Protein AF-A0A7K3VEX3-F1 (afdb_monomer_lite)

pLDDT: mean 84.49, std 10.79, range [52.34, 96.75]

Structure (mmCIF, N/CA/C/O backbone):
data_AF-A0A7K3VEX3-F1
#
_entry.id   AF-A0A7K3VEX3-F1
#
loop_
_atom_site.group_PDB
_atom_site.id
_atom_site.type_symbol
_atom_site.label_atom_id
_atom_site.label_alt_id
_atom_site.label_comp_id
_atom_site.label_asym_id
_atom_site.label_entity_id
_atom_site.label_seq_id
_atom_site.pdbx_PDB_ins_code
_atom_site.Cartn_x
_atom_site.Cartn_y
_atom_site.Cartn_z
_atom_site.occupancy
_atom_site.B_iso_or_equiv
_atom_site.auth_seq_id
_atom_site.auth_comp_id
_atom_site.auth_asym_id
_atom_site.auth_atom_id
_atom_site.pdbx_PDB_model_num
ATOM 1 N N . MET A 1 1 ? 8.985 3.594 -33.186 1.00 53.69 1 MET A N 1
ATOM 2 C CA . MET A 1 1 ? 10.029 3.891 -32.181 1.00 53.69 1 MET A CA 1
ATOM 3 C C . MET A 1 1 ? 10.703 2.579 -31.810 1.00 53.69 1 MET A C 1
ATOM 5 O O . MET A 1 1 ? 9.983 1.617 -31.576 1.00 53.69 1 MET A O 1
ATOM 9 N N . SER A 1 2 ? 12.033 2.470 -31.867 1.00 56.81 2 SER A N 1
ATOM 10 C CA . SER A 1 2 ? 12.725 1.210 -31.541 1.00 56.81 2 SER A CA 1
ATOM 11 C C . SER A 1 2 ? 13.085 1.210 -30.053 1.00 56.81 2 SER A C 1
ATOM 13 O O . SER A 1 2 ? 13.764 2.126 -29.602 1.00 56.81 2 SER A O 1
ATOM 15 N N . GLU A 1 3 ? 12.679 0.183 -29.300 1.00 59.84 3 GLU A N 1
ATOM 16 C CA . GLU A 1 3 ? 12.948 0.054 -27.851 1.00 59.84 3 GLU A CA 1
ATOM 17 C C . GLU A 1 3 ? 14.437 0.171 -27.473 1.00 59.84 3 GLU A C 1
ATOM 19 O O . GLU A 1 3 ? 14.759 0.444 -26.322 1.00 59.84 3 GLU A O 1
ATOM 24 N N . ARG A 1 4 ? 15.357 0.002 -28.435 1.00 62.94 4 ARG A N 1
ATOM 25 C CA . ARG A 1 4 ? 16.814 0.038 -28.226 1.00 62.94 4 ARG A CA 1
ATOM 26 C C . ARG A 1 4 ? 17.362 1.394 -27.774 1.00 62.94 4 ARG A C 1
ATOM 28 O O . ARG A 1 4 ? 18.504 1.445 -27.334 1.00 62.94 4 ARG A O 1
ATOM 35 N N . GLU A 1 5 ? 16.592 2.470 -27.909 1.00 77.81 5 GLU A N 1
ATOM 36 C CA . GLU A 1 5 ? 17.012 3.814 -27.486 1.00 77.81 5 GLU A CA 1
ATOM 37 C C . GLU A 1 5 ? 16.719 4.086 -26.003 1.00 77.81 5 GLU A C 1
ATOM 39 O O . GLU A 1 5 ? 17.314 4.988 -25.416 1.00 77.81 5 GLU A O 1
ATOM 44 N N . PHE A 1 6 ? 15.830 3.304 -25.383 1.00 84.12 6 PHE A N 1
ATOM 45 C CA . PHE A 1 6 ? 15.443 3.479 -23.987 1.00 84.12 6 PHE A CA 1
ATOM 46 C C . PHE A 1 6 ? 16.318 2.632 -23.069 1.00 84.12 6 PHE A C 1
ATOM 48 O O . PHE A 1 6 ? 16.495 1.431 -23.281 1.00 84.12 6 PHE A O 1
ATOM 55 N N . LEU A 1 7 ? 16.818 3.246 -21.996 1.00 85.75 7 LEU A N 1
ATOM 56 C CA . LEU A 1 7 ? 17.447 2.488 -20.927 1.00 85.75 7 LEU A CA 1
ATOM 57 C C . LEU A 1 7 ? 16.388 1.659 -20.213 1.00 85.75 7 LEU A C 1
ATOM 59 O O . LEU A 1 7 ? 15.381 2.185 -19.736 1.00 85.75 7 LEU A O 1
ATOM 63 N N . ARG A 1 8 ? 16.658 0.358 -20.122 1.00 88.06 8 ARG A N 1
ATOM 64 C CA . ARG A 1 8 ? 15.795 -0.635 -19.493 1.00 88.06 8 ARG A CA 1
ATOM 65 C C . ARG A 1 8 ? 16.453 -1.158 -18.220 1.00 88.06 8 ARG A C 1
ATOM 67 O O . ARG A 1 8 ? 17.520 -1.762 -18.277 1.00 88.06 8 ARG A O 1
ATOM 74 N N . ASN A 1 9 ? 15.804 -0.948 -17.083 1.00 85.19 9 ASN A N 1
ATOM 75 C CA . ASN A 1 9 ? 16.163 -1.576 -15.822 1.00 85.19 9 ASN A CA 1
ATOM 76 C C . ASN A 1 9 ? 15.477 -2.937 -15.775 1.00 85.19 9 ASN A C 1
ATOM 78 O O . ASN A 1 9 ? 14.284 -3.055 -15.467 1.00 85.19 9 ASN A O 1
ATOM 82 N N . GLU A 1 10 ? 16.234 -3.958 -16.161 1.00 80.38 10 GLU A N 1
ATOM 83 C CA . GLU A 1 10 ? 15.825 -5.333 -15.952 1.00 80.38 10 GLU A CA 1
ATOM 84 C C . GLU A 1 10 ? 15.970 -5.668 -14.473 1.00 80.38 10 GLU A C 1
ATOM 86 O O . GLU A 1 10 ? 17.038 -5.507 -13.890 1.00 80.38 10 GLU A O 1
ATOM 91 N N . ARG A 1 11 ? 14.884 -6.162 -13.880 1.00 81.75 11 ARG A N 1
ATOM 92 C CA . ARG A 1 11 ? 14.829 -6.544 -12.470 1.00 81.75 11 ARG A CA 1
ATOM 93 C C . ARG A 1 11 ? 14.748 -8.067 -12.344 1.00 81.75 11 ARG A C 1
ATOM 95 O O . ARG A 1 11 ? 13.666 -8.622 -12.119 1.00 81.75 11 ARG A O 1
ATOM 102 N N . PRO A 1 12 ? 15.848 -8.795 -12.627 1.00 82.69 12 PRO A N 1
ATOM 103 C CA . PRO A 1 12 ? 15.841 -10.246 -12.571 1.00 82.69 12 PRO A CA 1
ATOM 104 C C . PRO A 1 12 ? 15.587 -10.697 -11.134 1.00 82.69 12 PRO A C 1
ATOM 106 O O . PRO A 1 12 ? 16.166 -10.171 -10.192 1.00 82.69 12 PRO A O 1
ATOM 109 N N . ASN A 1 13 ? 14.734 -11.708 -10.980 1.00 87.00 13 ASN A N 1
ATOM 110 C CA . ASN A 1 13 ? 14.342 -12.272 -9.686 1.00 87.00 13 ASN A CA 1
ATOM 111 C C . ASN A 1 13 ? 13.552 -11.325 -8.765 1.00 87.00 13 ASN A C 1
ATOM 113 O O . ASN A 1 13 ? 13.341 -11.668 -7.606 1.00 87.00 13 ASN A O 1
ATOM 117 N N . GLU A 1 14 ? 13.056 -10.194 -9.274 1.00 90.25 14 GLU A N 1
ATOM 118 C CA . GLU A 1 14 ? 12.056 -9.395 -8.567 1.00 90.25 14 GLU A CA 1
ATOM 119 C C . GLU A 1 14 ? 10.636 -9.833 -8.934 1.00 90.25 14 GLU A C 1
ATOM 121 O O . GLU A 1 14 ? 10.325 -10.132 -10.095 1.00 90.25 14 GLU A O 1
ATOM 126 N N . TYR A 1 15 ? 9.769 -9.853 -7.924 1.00 91.06 15 TYR A N 1
ATOM 127 C CA . TYR A 1 15 ? 8.371 -10.233 -8.053 1.00 91.06 15 TYR A CA 1
ATOM 128 C C . TYR A 1 15 ? 7.490 -9.218 -7.329 1.00 91.06 15 TYR A C 1
ATOM 130 O O . TYR A 1 15 ? 7.780 -8.814 -6.206 1.00 91.06 15 TYR A O 1
ATOM 138 N N . GLU A 1 16 ? 6.392 -8.840 -7.971 1.00 90.31 16 GLU A N 1
ATOM 139 C CA . GLU A 1 16 ? 5.325 -8.061 -7.362 1.00 90.31 16 GLU A CA 1
ATOM 140 C C . GLU A 1 16 ? 4.365 -9.019 -6.656 1.00 90.31 16 GLU A C 1
ATOM 142 O O . GLU A 1 16 ? 3.871 -9.987 -7.252 1.00 90.31 16 GLU A O 1
ATOM 147 N N . LEU A 1 17 ? 4.092 -8.719 -5.389 1.00 93.19 17 LEU A N 1
ATOM 148 C CA . LEU A 1 17 ? 3.137 -9.432 -4.558 1.00 93.19 17 LEU A CA 1
ATOM 149 C C . LEU A 1 17 ? 1.992 -8.486 -4.208 1.00 93.19 17 LEU A C 1
ATOM 151 O O . LEU A 1 17 ? 2.225 -7.356 -3.781 1.00 93.19 17 LEU A O 1
ATOM 155 N N . ARG A 1 18 ? 0.756 -8.956 -4.369 1.00 94.00 18 ARG A N 1
ATOM 156 C CA . ARG A 1 18 ? -0.440 -8.253 -3.906 1.00 94.00 18 ARG A CA 1
ATOM 157 C C . ARG A 1 18 ? -1.177 -9.120 -2.906 1.00 94.00 18 ARG A C 1
ATOM 159 O O . ARG A 1 18 ? -1.497 -10.272 -3.211 1.00 94.00 18 ARG A O 1
ATOM 166 N N . PHE A 1 19 ? -1.470 -8.531 -1.756 1.00 91.69 19 PHE A N 1
ATOM 167 C CA . PHE A 1 19 ? -2.264 -9.143 -0.707 1.00 91.69 19 PHE A CA 1
ATOM 168 C C . PHE A 1 19 ? -3.483 -8.276 -0.422 1.00 91.69 19 PHE A C 1
ATOM 170 O O . PHE A 1 19 ? -3.388 -7.049 -0.455 1.00 91.69 19 PHE A O 1
ATOM 177 N N . SER A 1 20 ? -4.590 -8.927 -0.097 1.00 91.00 20 SER A N 1
ATOM 178 C CA . SER A 1 20 ? -5.709 -8.309 0.600 1.00 91.00 20 SER A CA 1
ATOM 179 C C . SER A 1 20 ? -5.664 -8.781 2.045 1.00 91.00 20 SER A C 1
ATOM 181 O O . SER A 1 20 ? -5.518 -9.981 2.304 1.00 91.00 20 SER A O 1
ATOM 183 N N . VAL A 1 21 ? -5.760 -7.832 2.970 1.00 87.81 21 VAL A N 1
ATOM 184 C CA . VAL A 1 21 ? -5.745 -8.084 4.410 1.00 87.81 21 VAL A CA 1
ATOM 185 C C . VAL A 1 21 ? -7.037 -7.535 4.991 1.00 87.81 21 VAL A C 1
ATOM 187 O O . VAL A 1 21 ? -7.375 -6.376 4.765 1.00 87.81 21 VAL A O 1
ATOM 190 N N . GLU A 1 22 ? -7.754 -8.378 5.720 1.00 90.19 22 GLU A N 1
ATOM 191 C CA . GLU A 1 22 ? -8.946 -8.009 6.472 1.00 90.19 22 GLU A CA 1
ATOM 192 C C . GLU A 1 22 ? -8.682 -8.255 7.957 1.00 90.19 22 GLU A C 1
ATOM 194 O O . GLU A 1 22 ? -8.260 -9.345 8.365 1.00 90.19 22 GLU A O 1
ATOM 199 N N . GLY A 1 23 ? -8.934 -7.234 8.767 1.00 87.44 23 GLY A N 1
ATOM 200 C CA . GLY A 1 23 ? -8.713 -7.271 10.203 1.00 87.44 23 GLY A CA 1
ATOM 201 C C . GLY A 1 23 ? -9.529 -6.219 10.937 1.00 87.44 23 GLY A C 1
ATOM 202 O O . GLY A 1 23 ? -10.347 -5.515 10.345 1.00 87.44 23 GLY A O 1
ATOM 203 N N . GLN A 1 24 ? -9.307 -6.130 12.240 1.00 87.81 24 GLN A N 1
ATOM 204 C CA . GLN A 1 24 ? -9.900 -5.126 13.113 1.00 87.81 24 GLN A CA 1
ATOM 205 C C . GLN A 1 24 ? -8.809 -4.346 13.837 1.00 87.81 24 GLN A C 1
ATOM 207 O O . GLN A 1 24 ? -7.763 -4.887 14.191 1.00 87.81 24 GLN A O 1
ATOM 212 N N . VAL A 1 25 ? -9.110 -3.077 14.094 1.00 85.12 25 VAL A N 1
ATOM 213 C CA . VAL A 1 25 ? -8.376 -2.229 15.030 1.00 85.12 25 VAL A CA 1
ATOM 214 C C . VAL A 1 25 ? -9.303 -1.929 16.202 1.00 85.12 25 VAL A C 1
ATOM 216 O O . VAL A 1 25 ? -10.486 -1.628 16.017 1.00 85.12 25 VAL A O 1
ATOM 219 N N . ARG A 1 26 ? -8.775 -2.005 17.417 1.00 86.88 26 ARG A N 1
ATOM 220 C CA . ARG A 1 26 ? -9.454 -1.688 18.663 1.00 86.88 26 ARG A CA 1
ATOM 221 C C . ARG A 1 26 ? -8.786 -0.485 19.305 1.00 86.88 26 ARG A C 1
ATOM 223 O O . ARG A 1 26 ? -7.756 -0.577 19.960 1.00 86.88 26 ARG A O 1
ATOM 230 N N . LEU A 1 27 ? -9.462 0.650 19.212 1.00 84.50 27 LEU A N 1
ATOM 231 C CA . LEU A 1 27 ? -9.040 1.872 19.882 1.00 84.50 27 LEU A CA 1
ATOM 232 C C . LEU A 1 27 ? -9.853 2.108 21.149 1.00 84.50 27 LEU A C 1
ATOM 234 O O . LEU A 1 27 ? -11.042 1.799 21.224 1.00 84.50 27 LEU A O 1
ATOM 238 N N . THR A 1 28 ? -9.205 2.707 22.143 1.00 88.25 28 THR A N 1
ATOM 239 C CA . THR A 1 28 ? -9.888 3.299 23.294 1.00 88.25 28 THR A CA 1
ATOM 240 C C . THR A 1 28 ? -9.751 4.808 23.204 1.00 88.25 28 THR A C 1
ATOM 242 O O . THR A 1 28 ? -8.639 5.331 23.247 1.00 88.25 28 THR A O 1
ATOM 245 N N . VAL A 1 29 ? -10.879 5.507 23.103 1.00 89.00 29 VAL A N 1
ATOM 246 C CA . VAL A 1 29 ? -10.928 6.972 23.066 1.00 89.00 29 VAL A CA 1
ATOM 247 C C . VAL A 1 29 ? -11.437 7.519 24.393 1.00 89.00 29 VAL A C 1
ATOM 249 O O . VAL A 1 29 ? -12.234 6.884 25.085 1.00 89.00 29 VAL A O 1
ATOM 252 N N . LYS A 1 30 ? -10.962 8.708 24.762 1.00 93.31 30 LYS A N 1
ATOM 253 C CA . LYS A 1 30 ? -11.533 9.474 25.870 1.00 93.31 30 LYS A CA 1
ATOM 254 C C . LYS A 1 30 ? -12.612 10.386 25.299 1.00 93.31 30 LYS A C 1
ATOM 256 O O . LYS A 1 30 ? -12.301 11.233 24.473 1.00 93.31 30 LYS A O 1
ATOM 261 N N . ALA A 1 31 ? -13.842 10.217 25.763 1.00 94.88 31 ALA A N 1
ATOM 262 C CA . ALA A 1 31 ? -14.992 11.002 25.336 1.00 94.88 31 ALA A CA 1
ATOM 263 C C . ALA A 1 31 ? -15.856 11.362 26.546 1.00 94.88 31 ALA A C 1
ATOM 265 O O . ALA A 1 31 ? -15.868 10.640 27.548 1.00 94.88 31 ALA A O 1
ATOM 266 N N . GLU A 1 32 ? -16.583 12.469 26.450 1.00 95.50 32 GLU A N 1
ATOM 267 C CA . GLU A 1 32 ? -17.451 12.951 27.531 1.00 95.50 32 GLU A CA 1
ATOM 268 C C . GLU A 1 32 ? -18.802 12.218 27.560 1.00 95.50 32 GLU A C 1
ATOM 270 O O . GLU A 1 32 ? -19.508 12.223 28.569 1.00 95.50 32 GLU A O 1
ATOM 275 N N . SER A 1 33 ? -19.161 11.549 26.459 1.00 96.75 33 SER A N 1
ATOM 276 C CA . SER A 1 33 ? -20.370 10.736 26.325 1.00 96.75 33 SER A CA 1
ATOM 277 C C . SER A 1 33 ? -20.221 9.668 25.233 1.00 96.75 33 SER A C 1
ATOM 279 O O . SER A 1 33 ? -19.271 9.681 24.450 1.00 96.75 33 SER A O 1
ATOM 281 N N . LEU A 1 34 ? -21.18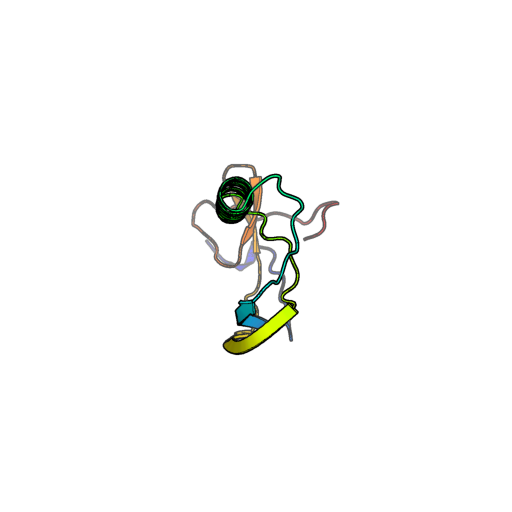5 8.742 25.151 1.00 95.81 34 LEU A N 1
ATOM 282 C CA . LEU A 1 34 ? -21.241 7.757 24.062 1.00 95.81 34 LEU A CA 1
ATOM 283 C C . LEU A 1 34 ? -21.452 8.424 22.694 1.00 95.81 34 LEU A C 1
ATOM 285 O O . LEU A 1 34 ? -20.887 7.976 21.700 1.00 95.81 34 LEU A O 1
ATOM 289 N N . GLU A 1 35 ? -22.255 9.486 22.644 1.00 96.44 35 GLU A N 1
ATOM 290 C CA . GLU A 1 35 ? -22.523 10.226 21.409 1.00 96.44 35 GLU A CA 1
ATOM 291 C C . GLU A 1 35 ? -21.256 10.924 20.894 1.00 96.44 35 GLU A C 1
ATOM 293 O O . GLU A 1 35 ? -20.932 10.813 19.713 1.00 96.44 35 GLU A O 1
ATOM 298 N N . ASP A 1 36 ? -20.487 11.536 21.799 1.00 95.25 36 ASP A N 1
ATOM 299 C CA . ASP A 1 36 ? -19.172 12.120 21.508 1.00 95.25 36 ASP A CA 1
ATOM 300 C C . ASP A 1 36 ? -18.177 11.051 21.011 1.00 95.25 36 ASP A C 1
ATOM 302 O O . ASP A 1 36 ? -17.557 11.214 19.961 1.00 95.25 36 ASP A O 1
ATOM 306 N N . ALA A 1 37 ? -18.116 9.885 21.667 1.00 94.19 37 ALA A N 1
ATOM 307 C CA . ALA A 1 37 ? -17.276 8.772 21.213 1.00 94.19 37 ALA A CA 1
ATOM 308 C C . ALA A 1 37 ? -17.639 8.289 19.794 1.00 94.19 37 ALA A C 1
ATOM 310 O O . ALA A 1 37 ? -16.753 8.002 18.989 1.00 94.19 37 ALA A O 1
ATOM 311 N N . MET A 1 38 ? -18.935 8.214 19.464 1.00 92.12 38 MET A N 1
ATOM 312 C CA . MET A 1 38 ? -19.395 7.834 18.123 1.00 92.12 38 MET A CA 1
ATOM 313 C C . MET A 1 38 ? -19.059 8.893 17.068 1.00 92.12 38 MET A C 1
ATOM 315 O O . MET A 1 38 ? -18.721 8.532 15.939 1.00 92.12 38 MET A O 1
ATOM 319 N N . ALA A 1 39 ? -19.156 10.179 17.412 1.00 92.12 39 ALA A N 1
ATOM 320 C CA . ALA A 1 39 ? -18.781 11.268 16.517 1.00 92.12 39 ALA A CA 1
ATOM 321 C C . ALA A 1 39 ? -17.277 11.232 16.202 1.00 92.12 39 ALA A C 1
ATOM 323 O O . ALA A 1 39 ? -16.901 11.282 15.031 1.00 92.12 39 ALA A O 1
ATOM 324 N N . GLN A 1 40 ? -16.435 11.043 17.224 1.00 89.12 40 GLN A N 1
ATOM 325 C CA . GLN A 1 40 ? -14.987 10.892 17.056 1.00 89.12 40 GLN A CA 1
ATOM 326 C C . GLN A 1 40 ? -14.633 9.661 16.209 1.00 89.12 40 GLN A C 1
ATOM 328 O O . GLN A 1 40 ? -13.836 9.766 15.281 1.00 89.12 40 GLN A O 1
ATOM 333 N N . ALA A 1 41 ? -15.265 8.511 16.466 1.00 88.38 41 ALA A N 1
ATOM 334 C CA . ALA A 1 41 ? -15.020 7.292 15.695 1.00 88.38 41 ALA A CA 1
ATOM 335 C C . ALA A 1 41 ? -15.375 7.442 14.205 1.00 88.38 41 ALA A C 1
ATOM 337 O O . ALA A 1 41 ? -14.673 6.904 13.357 1.00 88.38 41 ALA A O 1
ATOM 338 N N . ARG A 1 42 ? -16.445 8.176 13.870 1.00 87.62 42 ARG A N 1
ATOM 339 C CA . ARG A 1 42 ? -16.811 8.448 12.469 1.00 87.62 42 ARG A CA 1
ATOM 340 C C . ARG A 1 42 ? -15.799 9.354 11.780 1.00 87.62 42 ARG A C 1
ATOM 342 O O . ARG A 1 42 ? -15.399 9.043 10.668 1.00 87.62 42 ARG A O 1
ATOM 349 N N . ALA A 1 43 ? -15.349 10.409 12.459 1.00 86.44 43 ALA A N 1
ATOM 350 C CA . ALA A 1 43 ? -14.333 11.308 11.917 1.00 86.44 43 ALA A CA 1
ATOM 351 C C . ALA A 1 43 ? -13.031 10.563 11.566 1.00 86.44 43 ALA A C 1
ATOM 353 O O . ALA A 1 43 ? -12.437 10.832 10.530 1.00 86.44 43 ALA A O 1
ATOM 354 N N . MET A 1 44 ? -12.639 9.571 12.373 1.00 80.06 44 MET A N 1
ATOM 355 C CA . MET A 1 44 ? -11.456 8.742 12.104 1.00 80.06 44 MET A CA 1
ATOM 356 C C . MET A 1 44 ? -11.587 7.861 10.851 1.00 80.06 44 MET A C 1
ATOM 358 O O . MET A 1 44 ? -10.573 7.511 10.266 1.00 80.06 44 MET A O 1
ATOM 362 N N . VAL A 1 45 ? -12.805 7.477 10.444 1.00 76.25 45 VAL A N 1
ATOM 363 C CA . VAL A 1 45 ? -13.051 6.677 9.223 1.00 76.25 45 VAL A CA 1
ATOM 364 C C . VAL A 1 45 ? -12.940 7.513 7.953 1.00 76.25 45 VAL A C 1
ATOM 366 O O . VAL A 1 45 ? -12.569 6.976 6.913 1.00 76.25 45 VAL A O 1
ATOM 369 N N . ASP A 1 46 ? -13.241 8.807 8.038 1.00 72.50 46 ASP A N 1
ATOM 370 C CA . ASP A 1 46 ? -13.218 9.710 6.885 1.00 72.50 46 ASP A CA 1
ATOM 371 C C . ASP A 1 46 ? -11.810 10.265 6.593 1.00 72.50 46 ASP A C 1
ATOM 373 O O . ASP A 1 46 ? -11.537 10.721 5.481 1.00 72.50 46 ASP A O 1
ATOM 377 N N . GLU A 1 47 ? -10.899 10.220 7.567 1.00 66.81 47 GLU A N 1
ATOM 378 C CA . GLU A 1 47 ? -9.484 10.501 7.347 1.00 66.81 47 GLU A CA 1
ATOM 379 C C . GLU A 1 47 ? -8.832 9.244 6.744 1.00 66.81 47 GLU A C 1
ATOM 381 O O . GLU A 1 47 ? -8.519 8.295 7.456 1.00 66.81 47 GLU A O 1
ATOM 386 N N . ASP A 1 48 ? -8.615 9.238 5.419 1.00 55.59 48 ASP A N 1
ATOM 387 C CA . ASP A 1 48 ? -7.942 8.176 4.628 1.00 55.59 48 ASP A CA 1
ATOM 388 C C . ASP A 1 48 ? -6.553 7.742 5.171 1.00 55.59 48 ASP A C 1
ATOM 390 O O . ASP A 1 48 ? -5.923 6.821 4.647 1.00 55.59 48 ASP A O 1
ATOM 394 N N . ASP A 1 49 ? -6.065 8.384 6.231 1.00 52.34 49 ASP A N 1
ATOM 395 C CA . ASP A 1 49 ? -4.836 8.076 6.950 1.00 52.34 49 ASP A CA 1
ATOM 396 C C . ASP A 1 49 ? -5.122 7.094 8.100 1.00 52.34 49 ASP A C 1
ATOM 398 O O . ASP A 1 49 ? -4.870 7.343 9.280 1.00 52.34 49 ASP A O 1
ATOM 402 N N . PHE A 1 50 ? -5.652 5.920 7.753 1.00 55.69 50 PHE A N 1
ATOM 403 C CA . PHE A 1 50 ? -5.899 4.827 8.698 1.00 55.69 50 PHE A CA 1
ATOM 404 C C . PHE A 1 50 ? -4.585 4.109 9.076 1.00 55.69 50 PHE A C 1
ATOM 406 O O . PHE A 1 50 ? -4.506 2.882 9.048 1.00 55.69 50 PHE A O 1
ATOM 413 N N . GLY A 1 51 ? -3.536 4.881 9.405 1.00 55.62 51 GLY A N 1
ATOM 414 C CA . GLY A 1 51 ? -2.159 4.478 9.743 1.00 55.62 51 GLY A CA 1
ATOM 415 C C . GLY A 1 51 ? -2.024 3.670 11.039 1.00 55.62 51 GLY A C 1
ATOM 416 O O . GLY A 1 51 ? -1.044 3.801 11.770 1.00 55.62 51 GLY A O 1
ATOM 417 N N . LEU A 1 52 ? -3.032 2.861 11.338 1.00 62.66 52 LEU A N 1
ATOM 418 C CA . LEU A 1 52 ? -3.150 2.001 12.494 1.00 62.66 52 LEU A CA 1
ATOM 419 C C . LEU A 1 52 ? -2.855 0.566 12.068 1.00 62.66 52 LEU A C 1
ATOM 421 O O . LEU A 1 52 ? -3.420 0.045 11.105 1.00 62.66 52 LEU A O 1
ATOM 425 N N . GLU A 1 53 ? -1.955 -0.073 12.805 1.00 70.88 53 GLU A N 1
ATOM 426 C CA . GLU A 1 53 ? -1.694 -1.499 12.664 1.00 70.88 53 GLU A CA 1
ATOM 427 C C . GLU A 1 53 ? -2.944 -2.292 13.080 1.00 70.88 53 GLU A C 1
ATOM 429 O O . GLU A 1 53 ? -3.641 -1.931 14.029 1.00 70.88 53 GLU A 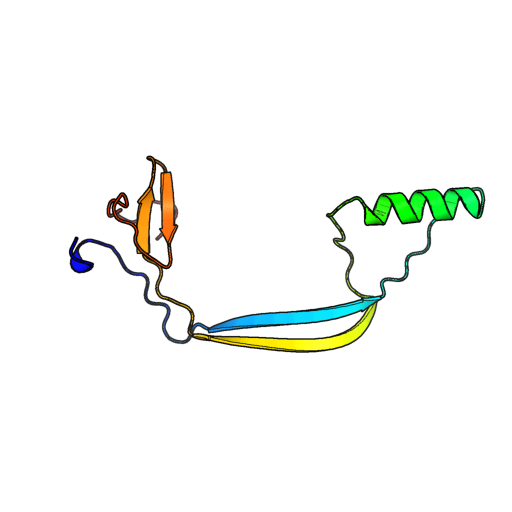O 1
ATOM 434 N N . LEU A 1 54 ? -3.252 -3.365 12.347 1.00 79.62 54 LEU A N 1
ATOM 435 C CA . LEU A 1 54 ? -4.357 -4.260 12.690 1.00 79.62 54 LEU A CA 1
ATOM 436 C C . LEU A 1 54 ? -4.006 -5.030 13.966 1.00 79.62 54 LEU A C 1
ATOM 438 O O . LEU A 1 54 ? -2.996 -5.733 13.992 1.00 79.62 54 LEU A O 1
ATOM 442 N N . ASP A 1 55 ? -4.857 -4.941 14.989 1.00 81.25 55 ASP A N 1
ATOM 443 C CA . ASP A 1 55 ? -4.691 -5.709 16.228 1.00 81.25 55 ASP A CA 1
ATOM 444 C C . ASP A 1 55 ? -4.951 -7.198 15.982 1.00 81.25 55 ASP A C 1
ATOM 446 O O . ASP A 1 55 ? -4.195 -8.062 16.423 1.00 81.25 55 ASP A O 1
ATOM 450 N N . ASP A 1 56 ? -6.022 -7.483 15.238 1.00 81.56 56 ASP A N 1
ATOM 451 C CA . ASP A 1 56 ? -6.442 -8.828 14.872 1.00 81.56 56 ASP A CA 1
ATOM 452 C C . ASP A 1 56 ? -6.579 -8.921 13.349 1.00 81.56 56 ASP A C 1
ATOM 454 O O . ASP A 1 56 ? -7.311 -8.148 12.725 1.00 81.56 56 ASP A O 1
ATOM 458 N N . VAL A 1 57 ? -5.907 -9.899 12.740 1.00 84.94 57 VAL A N 1
ATOM 459 C CA . VAL A 1 57 ? -6.018 -10.195 11.305 1.00 84.94 57 VAL A CA 1
ATOM 460 C C . VAL A 1 57 ? -6.812 -11.481 11.125 1.00 84.94 57 VAL A C 1
ATOM 462 O O . VAL A 1 57 ? -6.378 -12.555 11.542 1.00 84.94 57 VAL A O 1
ATOM 465 N N . PHE A 1 58 ? -7.975 -11.387 10.483 1.00 86.50 58 PHE A N 1
ATOM 466 C CA . PHE A 1 58 ? -8.863 -12.537 10.279 1.00 86.50 58 PHE A CA 1
ATOM 467 C C . PHE A 1 58 ? -8.597 -13.238 8.958 1.00 86.50 58 PHE A C 1
ATOM 469 O O . PHE A 1 58 ? -8.705 -14.461 8.860 1.00 86.50 58 PHE A O 1
ATOM 476 N N . HIS A 1 59 ? -8.265 -12.459 7.930 1.00 87.75 59 HIS A N 1
ATOM 477 C CA . HIS A 1 59 ? -8.060 -12.985 6.597 1.00 87.75 59 HIS A CA 1
ATOM 478 C C . HIS A 1 59 ? -6.864 -12.318 5.934 1.00 87.75 59 HIS A C 1
ATOM 480 O O . HIS A 1 59 ? -6.787 -11.098 5.816 1.00 87.75 59 HIS A O 1
ATOM 486 N N . VAL A 1 60 ? -5.942 -13.152 5.460 1.00 88.31 60 VAL A N 1
ATOM 487 C CA . VAL A 1 60 ? -4.868 -12.737 4.564 1.00 88.31 60 VAL A CA 1
ATOM 488 C C . VAL A 1 60 ? -4.993 -13.567 3.309 1.00 88.31 60 VAL A C 1
ATOM 490 O O . VAL A 1 60 ? -4.943 -14.799 3.354 1.00 88.31 60 VAL A O 1
ATOM 493 N N . LYS A 1 61 ? -5.135 -12.888 2.179 1.00 91.88 61 LYS A N 1
ATOM 494 C CA . LYS A 1 61 ? -5.226 -13.529 0.877 1.00 91.88 61 LYS A CA 1
ATOM 495 C C . LYS A 1 61 ? -4.121 -13.025 -0.022 1.00 91.88 61 LYS A C 1
ATOM 497 O O . LYS A 1 61 ? -3.938 -11.823 -0.182 1.00 91.88 61 LYS A O 1
ATOM 502 N N . VAL A 1 62 ? -3.426 -13.958 -0.661 1.00 94.00 62 VAL A N 1
ATOM 503 C CA . VAL A 1 62 ? -2.560 -13.631 -1.792 1.00 94.00 62 VAL A CA 1
ATOM 504 C C . VAL A 1 62 ? -3.445 -13.461 -3.019 1.00 94.00 62 VAL A C 1
ATOM 506 O O . VAL A 1 62 ? -4.033 -14.429 -3.501 1.00 94.00 62 VAL A O 1
ATOM 509 N N . ASP A 1 63 ? -3.552 -12.240 -3.527 1.00 93.19 63 ASP A N 1
ATOM 510 C CA . ASP A 1 63 ? -4.334 -11.967 -4.734 1.00 93.19 63 ASP A CA 1
ATOM 511 C C . ASP A 1 63 ? -3.513 -12.188 -5.995 1.00 93.19 63 ASP A C 1
ATOM 513 O O . ASP A 1 63 ? -4.037 -12.626 -7.021 1.00 93.19 63 ASP A O 1
ATOM 517 N N . ARG A 1 64 ? -2.219 -11.854 -5.944 1.00 91.69 64 ARG A N 1
ATOM 518 C CA . ARG A 1 64 ? -1.349 -11.938 -7.113 1.00 91.69 64 ARG A CA 1
ATOM 519 C C . ARG A 1 64 ? 0.110 -12.106 -6.728 1.00 91.69 64 ARG A C 1
ATOM 521 O O . ARG A 1 64 ? 0.620 -11.386 -5.878 1.00 91.69 64 ARG A O 1
ATOM 528 N N . VAL A 1 65 ? 0.787 -12.988 -7.456 1.00 94.38 65 VAL A N 1
ATOM 529 C CA . VAL A 1 65 ? 2.247 -13.068 -7.523 1.00 94.38 65 VAL A CA 1
ATOM 530 C C . VAL A 1 65 ? 2.632 -13.020 -8.992 1.00 94.38 65 VAL A C 1
ATOM 532 O O . VAL A 1 65 ? 2.151 -13.832 -9.783 1.00 94.38 65 VAL A O 1
ATOM 535 N N . ARG A 1 66 ? 3.465 -12.059 -9.390 1.00 91.88 66 ARG A N 1
ATOM 536 C CA . ARG A 1 66 ? 3.983 -11.990 -10.763 1.00 91.88 66 ARG A CA 1
ATOM 537 C C . ARG A 1 66 ? 5.420 -11.511 -10.789 1.00 91.88 66 ARG A C 1
ATOM 539 O O . ARG A 1 66 ? 5.850 -10.796 -9.896 1.00 91.88 66 ARG A O 1
ATOM 546 N N . LYS A 1 67 ? 6.147 -11.864 -11.847 1.00 90.44 67 LYS A N 1
ATOM 547 C CA . LYS A 1 67 ? 7.466 -11.283 -12.107 1.00 90.44 67 LYS A CA 1
ATOM 548 C C . LYS A 1 67 ? 7.326 -9.771 -12.299 1.00 90.44 67 LYS A C 1
ATOM 550 O O . LYS A 1 67 ? 6.415 -9.334 -13.007 1.00 90.44 67 LYS A O 1
ATOM 555 N N . SER A 1 68 ? 8.214 -9.001 -11.681 1.00 89.31 68 SER A N 1
ATOM 556 C CA . SER A 1 68 ? 8.274 -7.556 -11.875 1.00 89.31 68 SER A CA 1
ATOM 557 C C . SER A 1 68 ? 8.581 -7.245 -13.338 1.00 89.31 68 SER A C 1
ATOM 559 O O . SER A 1 68 ? 9.457 -7.862 -13.955 1.00 89.31 68 SER A O 1
ATOM 561 N N . CYS A 1 69 ? 7.830 -6.309 -13.917 1.00 87.19 69 CYS A N 1
ATOM 562 C CA . CYS A 1 69 ? 8.107 -5.827 -15.264 1.00 87.19 69 CYS A CA 1
ATOM 563 C C . CYS A 1 69 ? 9.415 -5.031 -15.267 1.00 87.19 69 CYS A C 1
ATOM 565 O O . CYS A 1 69 ? 9.768 -4.387 -14.279 1.00 87.19 69 CYS A O 1
ATOM 567 N N . ALA A 1 70 ? 10.118 -5.052 -16.397 1.00 88.06 70 ALA A N 1
ATOM 568 C CA . ALA A 1 70 ? 11.214 -4.120 -16.603 1.00 88.06 70 ALA A CA 1
ATOM 569 C C . ALA A 1 70 ? 10.681 -2.681 -16.594 1.00 88.06 70 ALA A C 1
ATOM 571 O O . ALA A 1 70 ? 9.560 -2.433 -17.044 1.00 88.06 70 ALA A O 1
ATOM 572 N N . MET A 1 71 ? 11.498 -1.755 -16.103 1.00 89.94 71 MET A N 1
ATOM 573 C CA . MET 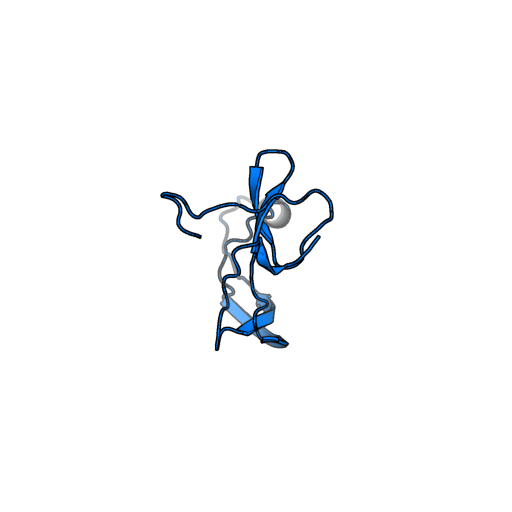A 1 71 ? 11.179 -0.329 -16.105 1.00 89.94 71 MET A CA 1
ATOM 574 C C . MET A 1 71 ? 12.054 0.389 -17.127 1.00 89.94 71 MET A C 1
ATOM 576 O O . MET A 1 71 ? 13.228 0.058 -17.284 1.00 89.94 71 MET A O 1
ATOM 580 N N . TYR A 1 72 ? 11.495 1.381 -17.801 1.00 91.19 72 TYR A N 1
ATOM 581 C CA . TYR A 1 72 ? 12.170 2.223 -18.776 1.00 91.19 72 TYR A CA 1
ATOM 582 C C . TYR A 1 72 ? 12.302 3.638 -18.235 1.00 91.19 72 TYR A C 1
ATOM 584 O O . TYR A 1 72 ? 11.368 4.142 -17.606 1.00 91.19 72 TYR A O 1
ATOM 592 N N . LEU A 1 73 ? 13.433 4.283 -18.516 1.00 91.38 73 LEU A N 1
ATOM 593 C CA . LEU A 1 73 ? 13.600 5.704 -18.231 1.00 91.38 73 LEU A CA 1
ATOM 594 C C . LEU A 1 73 ? 13.144 6.572 -19.371 1.00 91.38 73 LEU A C 1
ATOM 596 O O . LEU A 1 73 ? 13.672 6.496 -20.484 1.00 91.38 73 LEU A O 1
ATOM 600 N N . VAL A 1 74 ? 12.202 7.446 -19.045 1.00 92.38 74 VAL A N 1
ATOM 601 C CA . VAL A 1 74 ? 11.588 8.341 -20.008 1.00 92.38 74 VAL A CA 1
ATOM 602 C C . VAL A 1 74 ? 11.523 9.761 -19.471 1.00 92.38 74 VAL A C 1
ATOM 604 O O . VAL A 1 74 ? 11.501 10.010 -18.265 1.00 92.38 74 VAL A O 1
ATOM 607 N N . THR A 1 75 ? 11.468 10.707 -20.395 1.00 91.38 75 THR A N 1
ATOM 608 C CA . THR A 1 75 ? 10.921 12.036 -20.150 1.00 91.38 75 THR A CA 1
ATOM 609 C C . THR A 1 75 ? 9.549 12.098 -20.805 1.00 91.38 75 THR A C 1
ATOM 611 O O . THR A 1 75 ? 9.463 11.990 -22.031 1.00 91.38 75 THR A O 1
ATOM 614 N N . ARG A 1 76 ? 8.501 12.305 -20.004 1.00 91.88 76 ARG A N 1
ATOM 615 C CA . ARG A 1 76 ? 7.113 12.473 -20.452 1.00 91.88 76 ARG A CA 1
ATOM 616 C C . ARG A 1 76 ? 6.621 13.846 -20.024 1.00 91.88 76 ARG A C 1
ATOM 618 O O . ARG A 1 76 ? 6.793 14.224 -18.870 1.00 91.88 76 ARG A O 1
ATOM 625 N N . ASP A 1 77 ? 6.107 14.636 -20.962 1.00 90.06 77 ASP A N 1
ATOM 626 C CA . ASP A 1 77 ? 5.644 16.010 -20.699 1.00 90.06 77 ASP A CA 1
ATOM 627 C C . ASP A 1 77 ? 6.681 16.894 -19.972 1.00 90.06 77 ASP A C 1
ATOM 629 O O . ASP A 1 77 ? 6.360 17.714 -19.111 1.00 90.06 77 ASP A O 1
ATOM 633 N N . GLY A 1 78 ? 7.966 16.701 -20.296 1.00 88.75 78 GLY A N 1
ATOM 634 C CA . GLY A 1 78 ? 9.086 17.424 -19.681 1.00 88.75 78 GLY A CA 1
ATOM 635 C C . GLY A 1 78 ? 9.462 16.955 -18.272 1.00 88.75 78 GLY A C 1
ATOM 636 O O . GLY A 1 78 ? 10.352 17.546 -17.663 1.00 88.75 78 GLY A O 1
ATOM 637 N N . ARG A 1 79 ? 8.823 15.900 -17.753 1.00 88.56 79 ARG A N 1
ATOM 638 C CA . ARG A 1 79 ? 9.093 15.334 -16.428 1.00 88.56 79 ARG A CA 1
ATOM 639 C C . ARG A 1 79 ? 9.832 13.999 -16.540 1.00 88.56 79 ARG A C 1
ATOM 641 O O . ARG A 1 79 ? 9.443 13.164 -17.360 1.00 88.56 79 ARG A O 1
ATOM 648 N N . PRO A 1 80 ? 10.881 13.776 -15.733 1.00 87.62 80 PRO A N 1
ATOM 649 C CA . PRO A 1 80 ? 11.557 12.487 -15.680 1.00 87.62 80 PRO A CA 1
ATOM 650 C C . PRO A 1 80 ? 10.684 11.451 -1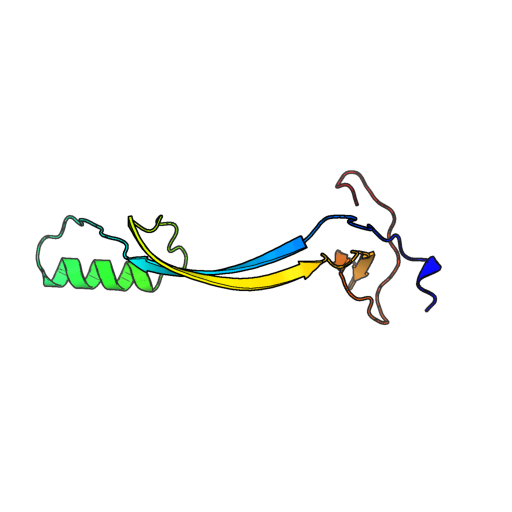4.965 1.00 87.62 80 PRO A C 1
ATOM 652 O O . PRO A 1 80 ? 10.105 11.744 -13.919 1.00 87.62 80 PRO A O 1
ATOM 655 N N . MET A 1 81 ? 10.572 10.249 -15.534 1.00 88.75 81 MET A N 1
ATOM 656 C CA . MET A 1 81 ? 9.737 9.168 -15.004 1.00 88.75 81 MET A CA 1
ATOM 657 C C . MET A 1 81 ? 10.344 7.787 -15.285 1.00 88.75 81 MET A C 1
ATOM 659 O O . MET A 1 81 ? 11.072 7.594 -16.262 1.00 88.75 81 MET A O 1
ATOM 663 N N . GLN A 1 82 ? 9.974 6.807 -14.455 1.00 89.56 82 GLN A N 1
ATOM 664 C CA . GLN A 1 82 ? 10.137 5.383 -14.749 1.00 89.56 82 GLN A CA 1
ATOM 665 C C . GLN A 1 82 ? 8.785 4.781 -15.133 1.00 89.56 82 GLN A C 1
ATOM 667 O O . GLN A 1 82 ? 7.819 4.899 -14.378 1.00 89.56 82 GLN A O 1
ATOM 672 N N . VAL A 1 83 ? 8.718 4.087 -16.267 1.00 89.06 83 VAL A N 1
ATOM 673 C CA . VAL A 1 83 ? 7.478 3.461 -16.757 1.00 89.06 83 VAL A CA 1
ATOM 674 C C . VAL A 1 83 ? 7.693 1.991 -17.091 1.00 89.06 83 VAL A C 1
ATOM 676 O O . VAL A 1 83 ? 8.769 1.602 -17.527 1.00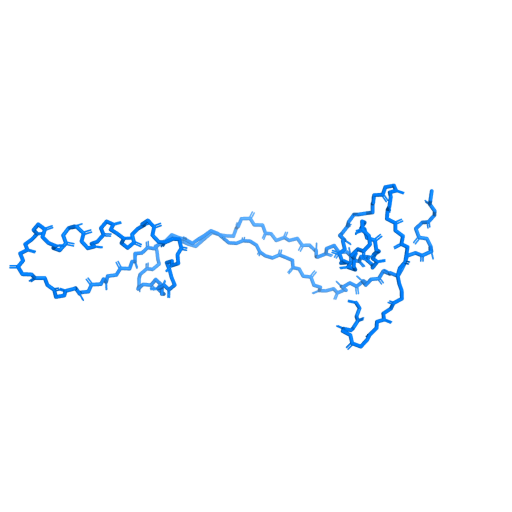 89.06 83 VAL A O 1
ATOM 679 N N . SER A 1 84 ? 6.676 1.151 -16.902 1.00 88.00 84 SER A N 1
ATOM 680 C CA . SER A 1 84 ? 6.735 -0.265 -17.314 1.00 88.00 84 SER A CA 1
ATOM 681 C C . SER A 1 84 ? 6.298 -0.487 -18.767 1.00 88.00 84 SER A C 1
ATOM 683 O O . SER A 1 84 ? 6.511 -1.567 -19.317 1.00 88.00 84 SER A O 1
ATOM 685 N N . VAL A 1 85 ? 5.692 0.532 -19.385 1.00 88.19 85 VAL A N 1
ATOM 686 C CA . VAL A 1 85 ? 5.196 0.535 -20.764 1.00 88.19 85 VAL A CA 1
ATOM 687 C C . VAL A 1 85 ? 5.540 1.882 -21.392 1.00 88.19 85 VAL A C 1
ATOM 689 O O . VAL A 1 85 ? 5.294 2.921 -20.783 1.00 88.19 85 VAL A O 1
ATOM 692 N N . LEU A 1 86 ? 6.114 1.846 -22.594 1.00 90.00 86 LEU A N 1
ATOM 693 C CA . LEU A 1 86 ? 6.448 3.036 -23.373 1.00 90.00 86 LEU A CA 1
ATOM 694 C C . LEU A 1 86 ? 5.227 3.540 -24.147 1.00 90.00 86 LEU A C 1
ATOM 696 O O . LEU A 1 86 ? 4.467 2.751 -24.711 1.00 90.00 86 LEU A O 1
ATOM 700 N N . GLU A 1 87 ? 5.087 4.855 -24.225 1.00 90.38 87 GLU A N 1
ATOM 701 C CA . GLU A 1 87 ? 4.087 5.553 -25.029 1.00 90.38 87 GLU A CA 1
ATOM 702 C C . GLU A 1 87 ? 4.748 6.351 -26.161 1.00 90.38 87 GLU A C 1
ATOM 704 O O . GLU A 1 87 ? 5.950 6.606 -26.156 1.00 90.38 87 GLU A O 1
ATOM 709 N N . GLU A 1 88 ? 3.964 6.751 -27.166 1.00 88.25 88 GLU A N 1
ATOM 710 C CA . GLU A 1 88 ? 4.489 7.376 -28.392 1.00 88.25 88 GLU A CA 1
ATOM 711 C C . GLU A 1 88 ? 5.251 8.688 -28.138 1.00 88.25 88 GLU A C 1
ATOM 713 O O . GLU A 1 88 ? 6.203 9.005 -28.849 1.00 88.25 88 GLU A O 1
ATOM 718 N N . HIS A 1 89 ? 4.853 9.438 -27.111 1.00 89.06 89 HIS A N 1
ATOM 719 C CA . HIS A 1 89 ? 5.435 10.731 -26.761 1.00 89.06 89 HIS A CA 1
ATOM 720 C C . HIS A 1 89 ? 6.574 10.632 -25.731 1.00 89.06 89 HIS A C 1
ATOM 722 O O . HIS A 1 89 ? 7.145 11.662 -25.356 1.00 89.06 89 HIS A O 1
ATOM 728 N N . ASP A 1 90 ? 6.934 9.420 -25.297 1.00 91.75 90 ASP A N 1
ATOM 729 C CA . ASP A 1 90 ? 8.065 9.213 -24.401 1.00 91.75 90 ASP A CA 1
ATOM 730 C C . ASP A 1 90 ? 9.388 9.490 -25.111 1.00 91.75 90 ASP A C 1
ATOM 732 O O . ASP A 1 90 ? 9.632 9.059 -26.241 1.00 91.75 90 ASP A O 1
ATOM 736 N N . LYS A 1 91 ? 10.286 10.187 -24.413 1.00 91.06 91 LYS A N 1
ATOM 737 C CA . LYS A 1 91 ? 11.655 10.433 -24.882 1.00 91.06 91 LYS A CA 1
ATOM 738 C C . LYS A 1 91 ? 12.647 9.675 -24.010 1.00 91.06 91 LYS A C 1
ATOM 740 O O . LYS A 1 91 ? 12.501 9.731 -22.789 1.00 91.06 91 LYS A O 1
ATOM 745 N N . PRO A 1 92 ? 13.659 9.003 -24.582 1.00 91.06 92 PRO A N 1
ATOM 746 C CA . PRO A 1 92 ? 14.653 8.295 -23.790 1.00 91.06 92 PRO A CA 1
ATOM 747 C C . PRO A 1 92 ? 15.421 9.272 -22.897 1.00 91.06 92 PRO A C 1
ATOM 749 O O . PRO A 1 92 ? 15.705 10.409 -23.283 1.00 91.06 92 PRO A O 1
ATOM 752 N N . ARG A 1 93 ? 15.758 8.820 -21.691 1.00 86.62 93 ARG A N 1
ATOM 753 C CA . ARG A 1 93 ? 16.501 9.592 -20.692 1.00 86.62 93 ARG A CA 1
ATOM 754 C C . ARG A 1 93 ? 17.731 8.809 -20.233 1.00 86.62 93 ARG A C 1
ATOM 756 O O . ARG A 1 93 ? 17.707 7.582 -20.189 1.00 86.62 93 ARG A O 1
ATOM 763 N N . GLN A 1 94 ? 18.795 9.539 -19.897 1.00 85.62 94 GLN A N 1
ATOM 764 C CA . GLN A 1 94 ? 19.970 8.997 -19.214 1.00 85.62 94 GLN A CA 1
ATOM 765 C C . GLN A 1 94 ? 19.786 9.093 -17.689 1.00 85.62 94 GLN A C 1
ATOM 767 O O . GLN A 1 94 ? 19.089 10.005 -17.236 1.00 85.62 94 GLN A O 1
ATOM 772 N N . PRO A 1 95 ? 20.398 8.197 -16.899 1.00 82.69 95 PRO A N 1
ATOM 773 C CA . PRO A 1 95 ? 20.360 8.262 -15.444 1.00 82.69 95 PRO A CA 1
ATOM 774 C C . PRO A 1 95 ? 21.044 9.555 -14.982 1.00 82.69 95 PRO A C 1
ATOM 776 O O . PRO A 1 95 ? 21.970 10.038 -15.640 1.00 82.69 95 PRO A O 1
ATOM 779 N N . ASP A 1 96 ? 20.608 10.110 -13.859 1.00 81.44 96 ASP A N 1
ATOM 780 C CA . ASP A 1 96 ? 21.233 11.283 -13.239 1.00 81.44 96 ASP A CA 1
ATOM 781 C C . ASP A 1 96 ? 21.537 11.011 -11.757 1.00 81.44 96 ASP A C 1
ATOM 783 O O . ASP A 1 96 ? 21.566 9.861 -11.321 1.00 81.44 96 ASP A O 1
ATOM 787 N N . GLU A 1 97 ? 21.811 12.053 -10.969 1.00 73.56 97 GLU A N 1
ATOM 788 C CA . GLU A 1 97 ? 22.154 11.925 -9.544 1.00 73.56 97 GLU A CA 1
ATOM 789 C C . GLU A 1 97 ? 21.057 11.239 -8.707 1.00 73.56 97 GLU A C 1
ATOM 791 O O . GLU A 1 97 ? 21.347 10.723 -7.629 1.00 73.56 97 GLU A O 1
ATOM 796 N N . SER A 1 98 ? 19.816 11.180 -9.206 1.00 67.31 98 SER A N 1
ATOM 797 C CA . SER A 1 98 ? 18.710 10.461 -8.562 1.00 67.31 98 SER A CA 1
ATOM 798 C C . SER A 1 98 ? 18.681 8.953 -8.862 1.00 67.31 98 SER A C 1
ATOM 800 O O . SER A 1 98 ? 17.861 8.228 -8.298 1.00 67.31 98 SER A O 1
ATOM 802 N N . GLY A 1 99 ? 19.617 8.460 -9.680 1.00 68.75 99 GLY A N 1
ATOM 803 C CA . GLY A 1 99 ? 19.758 7.053 -10.046 1.00 68.75 99 GLY A CA 1
ATOM 804 C C . GLY A 1 99 ? 19.216 6.760 -11.441 1.00 68.75 99 GLY A C 1
ATOM 805 O O . GLY A 1 99 ? 19.318 7.603 -12.333 1.00 68.75 99 GLY A O 1
ATOM 806 N N . PHE A 1 100 ? 18.689 5.537 -11.621 1.00 62.06 100 PHE A N 1
ATOM 807 C CA . PHE A 1 100 ? 17.899 5.191 -12.804 1.00 62.06 100 PHE A CA 1
ATOM 808 C C . PHE A 1 100 ? 16.718 6.166 -12.845 1.00 62.06 100 PHE A C 1
ATOM 810 O O . PHE A 1 100 ? 15.813 6.020 -11.998 1.00 62.06 100 PHE A O 1
#

Sequence (100 aa):
MSEREFLRNERPNEYELRFSVEGQVRLTVKAESLEDAMAQARAMVDEDDFGLELDDVFHVKVDRVRKSCAMYLVTRDGRPMQVSVLEEHDKPRQPDESGF

Organism: Rhizobium leguminosarum (N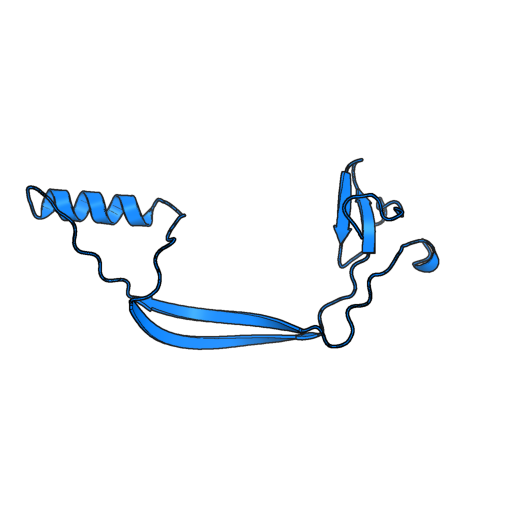CBI:txid384)

Secondary structure (DSSP, 8-state):
--GGGS-EE--TT-EEEEEEEEEE-------SSHHHHHHHHHHHHHSS---PPPSEEEEEEEEEEEEPPPEEEEEETTEEEEESS--TT-EE---BTTB-

Radius of gyration: 22.37 Å; chains: 1; bounding box: 45×31×60 Å

Foldseek 3Di:
DDCVLWDKADDPPDKDWDKDWDADDDDDDDAPDPVRVVVVVVVCVPPPPVVDDGPGTDDIDTPDIGHDAIWTWWQDPNRTDIDSDDDPRTDHDDADPVGD